Protein AF-A0AA51DHC3-F1 (afdb_monomer_lite)

pLDDT: mean 78.09, std 12.0, range [36.44, 95.0]

Radius of gyration: 26.12 Å; chains: 1; bounding box: 50×45×82 Å

Structure (mmCIF, N/CA/C/O backbone):
data_AF-A0AA51DHC3-F1
#
_entry.id   AF-A0AA51DHC3-F1
#
loop_
_atom_site.group_PDB
_atom_site.id
_atom_site.type_symbol
_atom_site.label_atom_id
_atom_site.label_alt_id
_atom_site.label_comp_id
_atom_site.label_asym_id
_atom_site.label_entity_id
_atom_site.label_seq_id
_atom_site.pdbx_PDB_ins_code
_atom_site.Cartn_x
_atom_site.Cartn_y
_atom_site.Cartn_z
_atom_site.occupancy
_atom_site.B_iso_or_equiv
_atom_site.auth_seq_id
_atom_site.auth_comp_id
_atom_site.auth_asym_id
_atom_site.auth_atom_id
_atom_site.pdbx_PDB_model_num
ATOM 1 N N . MET A 1 1 ? -12.555 -14.182 -13.741 1.00 44.06 1 MET A N 1
ATOM 2 C CA . MET A 1 1 ? -11.923 -13.012 -14.378 1.00 44.06 1 MET A CA 1
ATOM 3 C C . MET A 1 1 ? -10.493 -13.415 -14.658 1.00 44.06 1 MET A C 1
ATOM 5 O O . MET A 1 1 ? -9.812 -13.817 -13.722 1.00 44.06 1 MET A O 1
ATOM 9 N N . GLU A 1 2 ? -10.103 -13.484 -15.930 1.00 44.25 2 GLU A N 1
ATOM 10 C CA . GLU A 1 2 ? -8.724 -13.808 -16.309 1.00 44.25 2 GLU A CA 1
ATOM 11 C C . GLU A 1 2 ? -7.763 -12.795 -15.680 1.00 44.25 2 GLU A C 1
ATOM 13 O O . GLU A 1 2 ? -8.097 -11.626 -15.505 1.00 44.25 2 GLU A O 1
ATOM 18 N N . ASN A 1 3 ? -6.600 -13.288 -15.263 1.00 53.84 3 ASN A N 1
ATOM 19 C CA . ASN A 1 3 ? -5.595 -12.579 -14.480 1.00 53.84 3 ASN A CA 1
ATOM 20 C C . ASN A 1 3 ? -5.008 -11.408 -15.298 1.00 53.84 3 ASN A C 1
ATOM 22 O O . ASN A 1 3 ? -3.952 -11.541 -15.911 1.00 53.84 3 ASN A O 1
ATOM 26 N N . ASN A 1 4 ? -5.678 -10.253 -15.305 1.00 72.88 4 ASN A N 1
ATOM 27 C CA . ASN A 1 4 ? -5.240 -9.036 -15.999 1.00 72.88 4 ASN A CA 1
ATOM 28 C C . ASN A 1 4 ? -4.148 -8.284 -15.207 1.00 72.88 4 ASN A C 1
ATOM 30 O O . ASN A 1 4 ? -4.109 -7.057 -15.174 1.00 72.88 4 ASN A O 1
ATOM 34 N N . LYS A 1 5 ? -3.291 -9.028 -14.494 1.00 82.50 5 LYS A N 1
ATOM 35 C CA . LYS A 1 5 ? -2.268 -8.460 -13.615 1.00 82.50 5 LYS A CA 1
ATOM 36 C C . LYS A 1 5 ? -1.116 -7.894 -14.435 1.00 82.50 5 LYS A C 1
ATOM 38 O O . LYS A 1 5 ? -0.549 -8.574 -15.297 1.00 82.50 5 LYS A O 1
ATOM 43 N N . ILE A 1 6 ? -0.750 -6.650 -14.146 1.00 88.06 6 ILE A N 1
ATOM 44 C CA . ILE A 1 6 ? 0.394 -5.981 -14.767 1.00 88.06 6 ILE A CA 1
ATOM 45 C C . ILE A 1 6 ? 1.608 -6.175 -13.869 1.00 88.06 6 ILE A C 1
ATOM 47 O O . ILE A 1 6 ? 1.590 -5.809 -12.701 1.00 88.06 6 ILE A O 1
ATOM 51 N N . LYS A 1 7 ? 2.686 -6.732 -14.414 1.00 90.50 7 LYS A N 1
ATOM 52 C CA . LYS A 1 7 ? 3.941 -6.891 -13.678 1.00 90.50 7 LYS A CA 1
ATOM 53 C C . LYS A 1 7 ? 4.658 -5.555 -13.556 1.00 90.50 7 LYS A C 1
ATOM 55 O O . LYS A 1 7 ? 4.868 -4.883 -14.568 1.00 90.50 7 LYS A O 1
ATOM 60 N N . ILE A 1 8 ? 5.084 -5.188 -12.351 1.00 91.06 8 ILE A N 1
ATOM 61 C CA . ILE A 1 8 ? 5.817 -3.938 -12.120 1.00 91.06 8 ILE A CA 1
ATOM 62 C C . ILE A 1 8 ? 7.138 -3.898 -12.906 1.00 91.06 8 ILE A C 1
ATOM 64 O O . ILE A 1 8 ? 7.558 -2.837 -13.366 1.00 91.06 8 ILE A O 1
ATOM 68 N N . SER A 1 9 ? 7.750 -5.056 -13.182 1.00 88.81 9 SER A N 1
ATOM 69 C CA . SER A 1 9 ? 8.931 -5.166 -14.045 1.00 88.81 9 SER A CA 1
ATOM 70 C C . SER A 1 9 ? 8.718 -4.658 -15.479 1.00 88.81 9 SER A C 1
ATOM 72 O O . SER A 1 9 ? 9.695 -4.299 -16.139 1.00 88.81 9 SER A O 1
ATOM 74 N N . MET A 1 10 ? 7.471 -4.561 -15.959 1.00 85.94 10 MET A N 1
ATOM 75 C CA . MET A 1 10 ? 7.153 -4.004 -17.282 1.00 85.94 10 MET A CA 1
ATOM 76 C C . MET A 1 10 ? 7.444 -2.503 -17.380 1.00 85.94 10 MET A C 1
ATOM 78 O O . MET A 1 10 ? 7.651 -1.993 -18.474 1.00 85.94 10 MET A O 1
ATOM 82 N N . PHE A 1 11 ? 7.515 -1.806 -16.245 1.00 85.06 11 PHE A N 1
ATOM 83 C CA . PHE A 1 11 ? 7.844 -0.382 -16.185 1.00 85.06 11 PHE A CA 1
ATOM 84 C C . PHE A 1 11 ? 9.357 -0.117 -16.151 1.00 85.06 11 PHE A C 1
ATOM 86 O O . PHE A 1 11 ? 9.785 1.041 -16.110 1.00 85.06 11 PHE A O 1
ATOM 93 N N . ARG A 1 12 ? 10.188 -1.171 -16.144 1.00 79.75 12 ARG A N 1
ATOM 94 C CA . ARG A 1 12 ? 11.647 -1.037 -16.091 1.00 79.75 12 ARG A CA 1
ATOM 95 C C . ARG A 1 12 ? 12.175 -0.282 -17.317 1.00 79.75 12 ARG A C 1
ATOM 97 O O . ARG A 1 12 ? 11.736 -0.541 -18.438 1.00 79.75 12 ARG A O 1
ATOM 104 N N . PRO A 1 13 ? 13.209 0.558 -17.146 1.00 63.09 13 PRO A N 1
ATOM 105 C CA . PRO A 1 13 ? 13.932 1.144 -18.265 1.00 63.09 13 PRO A CA 1
ATOM 106 C C . PRO A 1 13 ? 14.780 0.060 -18.947 1.00 63.09 13 PRO A C 1
ATOM 108 O O . PRO A 1 13 ? 15.962 -0.099 -18.651 1.00 63.09 13 PRO A O 1
ATOM 111 N N . VAL A 1 14 ? 14.189 -0.729 -19.847 1.00 63.03 14 VAL A N 1
ATOM 112 C CA . VAL A 1 14 ? 14.939 -1.701 -20.654 1.00 63.03 14 VAL A CA 1
ATOM 113 C C . VAL A 1 14 ? 15.104 -1.149 -22.063 1.00 63.03 14 VAL A C 1
ATOM 115 O O . VAL A 1 14 ? 14.142 -1.045 -22.822 1.00 63.03 14 VAL A O 1
ATOM 118 N N . LEU A 1 15 ? 16.341 -0.819 -22.443 1.00 58.22 15 LEU A N 1
ATOM 119 C CA . LEU A 1 15 ? 16.680 -0.591 -23.845 1.00 58.22 15 LEU A CA 1
ATOM 120 C C . LEU A 1 15 ? 16.687 -1.948 -24.558 1.00 58.22 15 LEU A C 1
ATOM 122 O O . LEU A 1 15 ? 17.693 -2.655 -24.567 1.00 58.22 15 LEU A O 1
ATOM 126 N N . LYS A 1 16 ? 15.550 -2.338 -25.133 1.00 60.56 16 LYS A N 1
ATOM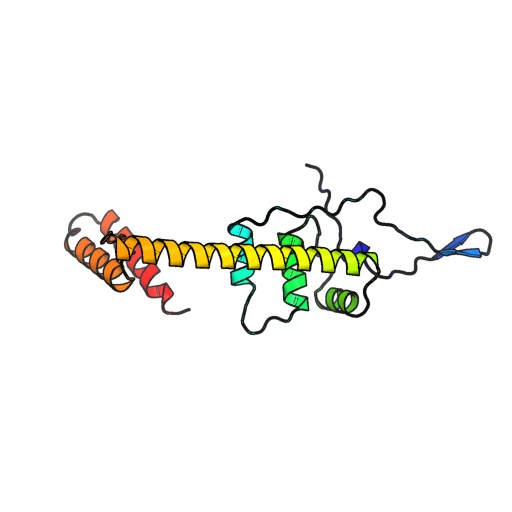 127 C CA . LYS A 1 16 ? 15.463 -3.534 -25.971 1.00 60.56 16 LYS A CA 1
ATOM 128 C C . LYS A 1 16 ? 15.877 -3.156 -27.393 1.00 60.56 16 LYS A C 1
ATOM 130 O O . LYS A 1 16 ? 15.301 -2.250 -27.987 1.00 60.56 16 LYS A O 1
ATOM 135 N N . LEU A 1 17 ? 16.897 -3.819 -27.930 1.00 69.94 17 LEU A N 1
ATOM 136 C CA . LEU A 1 17 ? 17.364 -3.635 -29.306 1.00 69.94 17 LEU A CA 1
ATOM 137 C C . LEU A 1 17 ? 17.099 -4.918 -30.099 1.00 69.94 17 LEU A C 1
ATOM 139 O O . LEU A 1 17 ? 17.402 -6.010 -29.624 1.00 69.94 17 LEU A O 1
ATOM 143 N N . ARG A 1 18 ? 16.552 -4.794 -31.309 1.00 72.62 18 ARG A N 1
ATOM 144 C CA . ARG A 1 18 ? 16.415 -5.889 -32.276 1.00 72.62 18 ARG A CA 1
ATOM 145 C C . ARG A 1 18 ? 17.377 -5.662 -33.430 1.00 72.62 18 ARG A C 1
ATOM 147 O O . ARG A 1 18 ? 17.344 -4.597 -34.035 1.00 72.62 18 ARG A O 1
ATOM 154 N N . PHE A 1 19 ? 18.188 -6.654 -33.767 1.00 71.38 19 PHE A N 1
ATOM 155 C CA . PHE A 1 19 ? 19.036 -6.595 -34.953 1.00 71.38 19 PHE A CA 1
ATOM 156 C C . PHE A 1 19 ? 18.291 -7.199 -36.150 1.00 71.38 19 PHE A C 1
ATOM 158 O O . PHE A 1 19 ? 17.963 -8.384 -36.125 1.00 71.38 19 PHE A O 1
ATOM 165 N N . ILE A 1 20 ? 17.977 -6.379 -37.156 1.00 73.88 20 ILE A N 1
ATOM 166 C CA . ILE A 1 20 ? 17.340 -6.795 -38.418 1.00 73.88 20 ILE A CA 1
ATOM 167 C C . ILE A 1 20 ? 18.123 -6.145 -39.559 1.00 73.88 20 ILE A C 1
ATOM 169 O O . ILE A 1 20 ? 18.370 -4.942 -39.511 1.00 73.88 20 ILE A O 1
ATOM 173 N N . ASP A 1 21 ? 18.530 -6.935 -40.554 1.00 78.44 21 ASP A N 1
ATOM 174 C CA . ASP A 1 21 ? 19.203 -6.472 -41.780 1.00 78.44 21 ASP A CA 1
ATOM 175 C C . ASP A 1 21 ? 20.406 -5.540 -41.548 1.00 78.44 21 ASP A C 1
ATOM 177 O O . ASP A 1 21 ? 20.607 -4.554 -42.252 1.00 78.44 21 ASP A O 1
ATOM 181 N N . GLY A 1 22 ? 21.229 -5.832 -40.537 1.00 80.56 22 GLY A N 1
ATOM 182 C CA . GLY A 1 22 ?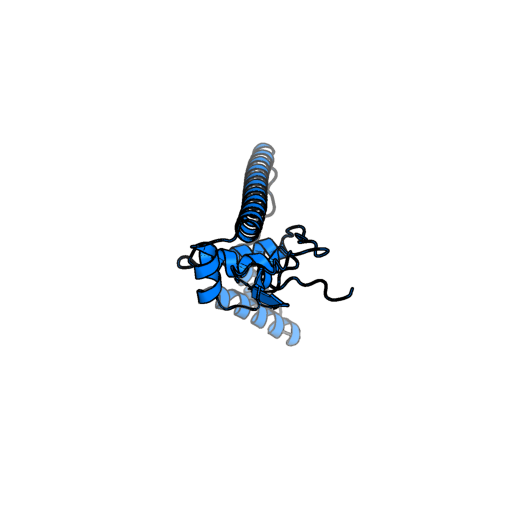 22.414 -5.020 -40.241 1.00 80.56 22 GLY A CA 1
ATOM 183 C C . GLY A 1 22 ? 22.153 -3.793 -39.362 1.00 80.56 22 GLY A C 1
ATOM 184 O O . GLY A 1 22 ? 23.100 -3.079 -39.033 1.00 80.56 22 GLY A O 1
ATOM 185 N N . ILE A 1 23 ? 20.904 -3.543 -38.958 1.00 75.69 23 ILE A N 1
ATOM 186 C CA . ILE A 1 23 ? 20.495 -2.342 -38.223 1.00 75.69 23 ILE A CA 1
ATOM 187 C C . ILE A 1 23 ? 19.931 -2.727 -36.851 1.00 75.69 23 ILE A C 1
ATOM 189 O O . ILE A 1 23 ? 19.083 -3.615 -36.719 1.00 75.69 23 ILE A O 1
ATOM 193 N N . PHE A 1 24 ? 20.384 -2.027 -35.808 1.00 73.44 24 PHE A N 1
ATOM 194 C CA . PHE A 1 24 ? 19.771 -2.096 -34.484 1.00 73.44 24 PHE A CA 1
ATOM 195 C C . PHE A 1 24 ? 18.524 -1.211 -34.439 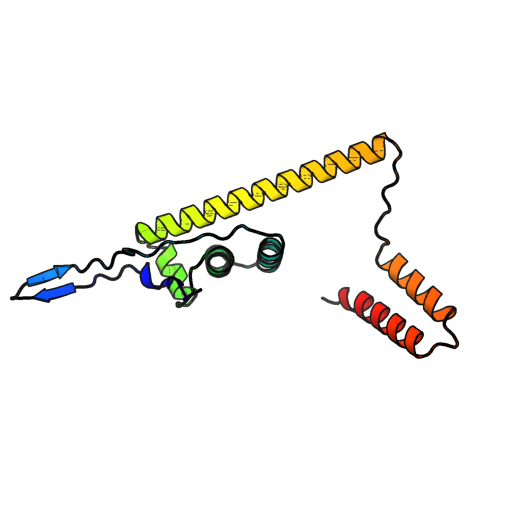1.00 73.44 24 PHE A C 1
ATOM 197 O O . PHE A 1 24 ? 18.610 0.012 -34.503 1.00 73.44 24 PHE A O 1
ATOM 204 N N . ASN A 1 25 ? 17.364 -1.836 -34.280 1.00 65.94 25 ASN A N 1
ATOM 205 C CA . ASN A 1 25 ? 16.084 -1.173 -34.080 1.00 65.94 25 ASN A CA 1
ATOM 206 C C . ASN A 1 25 ? 15.750 -1.142 -32.588 1.00 65.94 25 ASN A C 1
ATOM 208 O O . ASN A 1 25 ? 15.813 -2.172 -31.913 1.00 65.94 25 ASN A O 1
ATOM 212 N N . ARG A 1 26 ? 15.363 0.021 -32.061 1.00 62.12 26 ARG A N 1
ATOM 213 C CA . ARG A 1 26 ? 14.849 0.127 -30.691 1.00 62.12 26 ARG A CA 1
ATOM 214 C C . ARG A 1 26 ? 13.465 -0.518 -30.624 1.00 62.12 26 ARG A C 1
ATOM 216 O O . ARG A 1 26 ? 12.574 -0.141 -31.373 1.00 62.12 26 ARG A O 1
ATOM 223 N N . ILE A 1 27 ? 13.290 -1.470 -29.716 1.00 56.09 27 ILE A N 1
ATOM 224 C CA . ILE A 1 27 ? 11.990 -2.029 -29.355 1.00 56.09 27 ILE A CA 1
ATOM 225 C C . ILE A 1 27 ? 11.467 -1.206 -28.175 1.00 56.09 27 ILE A C 1
ATOM 227 O O . ILE A 1 27 ? 12.050 -1.234 -27.090 1.00 56.09 27 ILE A O 1
ATOM 231 N N . SER A 1 28 ? 10.381 -0.468 -28.379 1.00 53.19 28 SER A N 1
ATOM 232 C CA . SER A 1 28 ? 9.529 -0.009 -27.284 1.00 53.19 28 SER A CA 1
ATOM 233 C C . SER A 1 28 ? 8.507 -1.108 -27.014 1.00 53.19 28 SER A C 1
ATOM 235 O O . SER A 1 28 ? 7.598 -1.309 -27.812 1.00 53.19 28 SER A O 1
ATOM 237 N N . GLU A 1 29 ? 8.662 -1.857 -25.925 1.00 52.62 29 GLU A N 1
ATOM 238 C CA . GLU A 1 29 ? 7.503 -2.549 -25.362 1.00 52.62 29 GLU A CA 1
ATOM 239 C C . GLU A 1 29 ? 6.694 -1.493 -24.621 1.00 52.62 29 GLU A C 1
ATOM 241 O O . GLU A 1 29 ? 7.010 -1.112 -23.498 1.00 52.62 29 GLU A O 1
ATOM 246 N N . THR A 1 30 ? 5.706 -0.944 -25.306 1.00 54.75 30 THR A N 1
ATOM 247 C CA . THR A 1 30 ? 4.653 -0.146 -24.696 1.00 54.75 30 THR A CA 1
ATOM 248 C C . THR A 1 30 ? 3.741 -1.080 -23.897 1.00 54.75 30 THR A C 1
ATOM 250 O O . THR A 1 30 ? 3.562 -2.251 -24.239 1.00 54.75 30 THR A O 1
ATOM 253 N N . LEU A 1 31 ? 3.123 -0.568 -22.830 1.00 61.84 31 LEU A N 1
ATOM 254 C CA . LEU A 1 31 ? 1.996 -1.209 -22.131 1.00 61.84 31 LEU A CA 1
ATOM 255 C C . LEU A 1 31 ? 0.729 -1.231 -23.022 1.00 61.84 31 LEU A C 1
ATOM 257 O O . LEU A 1 31 ? -0.384 -1.025 -22.551 1.00 61.84 31 LEU A O 1
ATOM 261 N N . GLU A 1 32 ? 0.891 -1.421 -24.331 1.00 61.19 32 GLU A N 1
ATOM 262 C CA . GLU A 1 32 ? -0.175 -1.354 -25.323 1.00 61.19 32 GLU A CA 1
ATOM 263 C C . GLU A 1 32 ? -1.241 -2.412 -25.031 1.00 61.19 32 GLU A C 1
ATOM 265 O O . GLU A 1 32 ? -0.955 -3.606 -24.928 1.00 61.19 32 GLU A O 1
ATOM 270 N N . GLY A 1 33 ? -2.481 -1.950 -24.861 1.00 61.09 33 GLY A N 1
ATOM 271 C CA . GLY A 1 33 ? -3.630 -2.798 -24.550 1.00 61.09 33 GLY A CA 1
ATOM 272 C C . GLY A 1 33 ? -3.701 -3.299 -23.103 1.00 61.09 33 GLY A C 1
ATOM 273 O O . GLY A 1 33 ? -4.556 -4.133 -22.818 1.00 61.09 33 GLY A O 1
ATOM 274 N N . LYS A 1 34 ? -2.839 -2.820 -22.191 1.00 71.88 34 LYS A N 1
ATOM 275 C CA . LYS A 1 34 ? -2.936 -3.109 -20.753 1.00 71.88 34 LYS A CA 1
ATOM 276 C C . LYS A 1 34 ? -3.413 -1.879 -19.990 1.00 71.88 34 LYS A C 1
ATOM 278 O O . LYS A 1 34 ? -2.766 -0.837 -20.025 1.00 71.88 34 LYS A O 1
ATOM 283 N N . GLU A 1 35 ? -4.517 -2.022 -19.268 1.00 79.25 35 GLU A N 1
ATOM 284 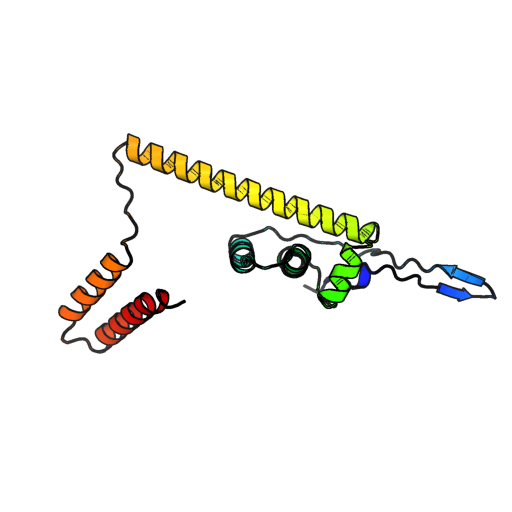C CA . GLU A 1 35 ? -5.073 -0.955 -18.439 1.00 79.25 35 GLU A CA 1
ATOM 285 C C . GLU A 1 35 ? -4.608 -1.110 -16.990 1.00 79.25 35 GLU A C 1
ATOM 287 O O . GLU A 1 35 ? -4.757 -2.169 -16.375 1.00 79.25 35 GLU A O 1
ATOM 292 N N . VAL A 1 36 ? -4.014 -0.045 -16.449 1.00 82.19 36 VAL A N 1
ATOM 293 C CA . VAL A 1 36 ? -3.757 0.053 -15.011 1.00 82.19 36 VAL A CA 1
ATOM 294 C C . VAL A 1 36 ? -5.080 0.392 -14.341 1.00 82.19 36 VAL A C 1
ATOM 296 O O . VAL A 1 36 ? -5.637 1.467 -14.559 1.00 82.19 36 VAL A O 1
ATOM 299 N N . GLU A 1 37 ? -5.568 -0.527 -13.522 1.00 84.69 37 GLU A N 1
ATOM 300 C CA . GLU A 1 37 ? -6.807 -0.366 -12.773 1.00 84.69 37 GLU A CA 1
ATOM 301 C C . GLU A 1 37 ? -6.474 -0.072 -11.315 1.00 84.69 37 GLU A C 1
ATOM 303 O O . GLU A 1 37 ? -5.684 -0.790 -10.697 1.00 84.69 37 GLU A O 1
ATOM 308 N N . PHE A 1 38 ? -7.104 0.962 -10.761 1.00 82.88 38 PHE A N 1
ATOM 309 C CA . PHE A 1 38 ? -7.042 1.268 -9.338 1.00 82.88 38 PHE A CA 1
ATOM 310 C C . PHE A 1 38 ? -8.338 0.846 -8.654 1.00 82.88 38 PHE A C 1
ATOM 312 O O . PHE A 1 38 ? -9.438 1.150 -9.119 1.00 82.88 38 PHE A O 1
ATOM 319 N N . TYR A 1 39 ? -8.210 0.145 -7.534 1.00 80.88 39 TYR A N 1
ATOM 320 C CA . TYR A 1 39 ? -9.349 -0.309 -6.756 1.00 80.88 39 TYR A CA 1
ATOM 321 C C . TYR A 1 39 ? -9.865 0.803 -5.850 1.00 80.88 39 TYR A C 1
ATOM 323 O O . TYR A 1 39 ? -9.111 1.637 -5.345 1.00 80.88 39 TYR A O 1
ATOM 331 N N . ARG A 1 40 ? -11.174 0.783 -5.588 1.00 68.38 40 ARG A N 1
ATOM 332 C CA . ARG A 1 40 ? -11.764 1.640 -4.563 1.00 68.38 40 ARG A CA 1
ATOM 333 C C . ARG A 1 40 ? -11.174 1.262 -3.205 1.00 68.38 40 ARG A C 1
ATOM 335 O O . ARG A 1 40 ? -11.235 0.103 -2.806 1.00 68.38 40 ARG A O 1
ATOM 342 N N . ILE A 1 41 ? -10.652 2.250 -2.489 1.00 70.25 41 ILE A N 1
ATOM 343 C CA . ILE A 1 41 ? -10.040 2.036 -1.178 1.00 70.25 41 ILE A CA 1
ATOM 344 C C . ILE A 1 41 ? -11.150 1.914 -0.132 1.00 70.25 41 ILE A C 1
ATOM 346 O O . ILE A 1 41 ? -11.828 2.889 0.197 1.00 70.25 41 ILE A O 1
ATOM 350 N N . GLY A 1 42 ? -11.380 0.680 0.318 1.00 66.62 42 GLY A N 1
ATOM 351 C CA . GLY A 1 42 ? -12.281 0.342 1.416 1.00 66.62 42 GLY A CA 1
ATOM 352 C C . GLY A 1 42 ? -11.588 0.392 2.778 1.00 66.62 42 GLY A C 1
ATOM 353 O O . GLY A 1 42 ? -10.380 0.618 2.877 1.00 66.62 42 GLY A O 1
ATOM 354 N N . GLN A 1 43 ? -12.366 0.162 3.839 1.00 64.69 43 GLN A N 1
ATOM 355 C CA . GLN A 1 43 ? -11.856 0.118 5.213 1.00 64.69 43 GLN A CA 1
ATOM 356 C C . GLN A 1 43 ? -10.767 -0.955 5.385 1.00 64.69 43 GLN A C 1
ATOM 358 O O . GLN A 1 43 ? -9.779 -0.722 6.065 1.00 64.69 43 GLN A O 1
ATOM 363 N N . ASP A 1 44 ? -10.889 -2.082 4.685 1.00 68.38 44 ASP A N 1
ATOM 364 C CA . ASP A 1 44 ? -9.926 -3.184 4.678 1.00 68.38 44 ASP A CA 1
ATOM 365 C C . ASP A 1 44 ? -8.544 -2.776 4.144 1.00 68.38 44 ASP A C 1
ATOM 367 O O . ASP A 1 44 ? -7.511 -3.186 4.674 1.00 68.38 44 ASP A O 1
ATOM 371 N N . VAL A 1 45 ? -8.514 -1.942 3.104 1.00 65.50 45 VAL A N 1
ATOM 372 C CA . VAL A 1 45 ? -7.273 -1.385 2.564 1.00 65.50 45 VAL A CA 1
ATOM 373 C C . VAL A 1 45 ? -6.717 -0.337 3.524 1.00 65.50 45 VAL A C 1
ATOM 375 O O . VAL A 1 45 ? -5.519 -0.352 3.782 1.00 65.50 45 VAL A O 1
ATOM 378 N N . ILE A 1 46 ? -7.565 0.520 4.107 1.00 68.00 46 ILE A N 1
ATOM 379 C CA . ILE A 1 46 ? -7.162 1.518 5.115 1.00 68.00 46 ILE A CA 1
ATOM 380 C C . ILE A 1 46 ? -6.517 0.848 6.331 1.00 68.00 46 ILE A C 1
ATOM 382 O O . ILE A 1 46 ? -5.471 1.303 6.789 1.00 68.00 46 ILE A O 1
ATOM 386 N N . ASP A 1 47 ? -7.104 -0.233 6.837 1.00 67.44 47 ASP A N 1
ATOM 387 C CA . ASP A 1 47 ? -6.585 -0.958 7.995 1.00 67.44 47 ASP A CA 1
ATOM 388 C C . ASP A 1 47 ? -5.240 -1.619 7.663 1.00 67.44 47 ASP A C 1
ATOM 390 O O . ASP A 1 47 ? -4.293 -1.524 8.445 1.00 67.44 47 ASP A O 1
ATOM 394 N N . LYS A 1 48 ? -5.085 -2.167 6.449 1.00 65.06 48 LYS A N 1
ATOM 395 C CA . LYS A 1 48 ? -3.775 -2.619 5.949 1.00 65.06 48 LYS A CA 1
ATOM 396 C C . LYS A 1 48 ? -2.767 -1.470 5.871 1.00 65.06 48 LYS A C 1
ATOM 398 O O . LYS A 1 48 ? -1.644 -1.644 6.328 1.00 65.06 48 LYS A O 1
ATOM 403 N N . VAL A 1 49 ? -3.145 -0.296 5.356 1.00 62.72 49 VAL A N 1
ATOM 404 C CA . VAL A 1 49 ? -2.256 0.884 5.272 1.00 62.72 49 VAL A CA 1
ATOM 405 C C . VAL A 1 49 ? -1.812 1.346 6.659 1.00 62.72 49 VAL A C 1
ATOM 407 O O . VAL A 1 49 ? -0.636 1.649 6.857 1.00 62.72 49 VAL A O 1
ATOM 410 N N . LYS A 1 50 ? -2.737 1.402 7.626 1.00 63.62 50 LYS A N 1
ATOM 411 C CA . LYS A 1 50 ? -2.438 1.783 9.013 1.00 63.62 50 LYS A CA 1
ATOM 412 C C . LYS A 1 50 ? -1.437 0.820 9.645 1.00 63.62 50 LYS A C 1
ATOM 414 O O . LYS A 1 50 ? -0.470 1.280 10.239 1.00 63.62 50 LYS A O 1
ATOM 419 N N . ASN A 1 51 ? -1.620 -0.482 9.430 1.00 63.00 51 ASN A N 1
ATOM 420 C CA . ASN A 1 51 ? -0.731 -1.520 9.955 1.00 63.00 51 ASN A CA 1
ATOM 421 C C . ASN A 1 51 ? 0.626 -1.576 9.228 1.00 63.00 51 ASN A C 1
ATOM 423 O O . ASN A 1 51 ? 1.611 -2.026 9.803 1.00 63.00 51 ASN A O 1
ATOM 427 N N . ILE A 1 52 ? 0.702 -1.103 7.978 1.00 61.84 52 ILE A N 1
ATOM 428 C CA . ILE A 1 52 ? 1.959 -0.965 7.221 1.00 61.84 52 ILE A CA 1
ATOM 429 C C . ILE A 1 52 ? 2.795 0.214 7.744 1.00 61.84 52 ILE A C 1
ATOM 431 O O . ILE A 1 52 ? 4.019 0.206 7.619 1.00 61.84 52 ILE A O 1
ATOM 435 N N . LYS A 1 53 ? 2.169 1.227 8.355 1.00 57.69 53 LYS A N 1
ATOM 436 C CA . LYS A 1 53 ? 2.843 2.444 8.819 1.00 57.69 53 LYS A CA 1
ATOM 437 C C . LYS A 1 53 ? 3.566 2.223 10.158 1.00 57.69 53 LYS A C 1
ATOM 439 O O . LYS A 1 53 ? 3.252 2.856 11.158 1.00 57.69 53 LYS A O 1
ATOM 444 N N . ALA A 1 54 ? 4.553 1.331 10.167 1.00 57.06 54 ALA A N 1
ATOM 445 C CA . ALA A 1 54 ? 5.522 1.230 11.252 1.00 57.06 54 ALA A CA 1
ATOM 446 C C . ALA A 1 54 ? 6.427 2.477 11.253 1.00 57.06 54 ALA A C 1
ATOM 448 O O . ALA A 1 54 ? 6.825 2.950 10.186 1.00 57.06 54 ALA A O 1
ATOM 449 N N . GLU A 1 55 ? 6.793 2.987 12.433 1.00 57.69 55 GLU A N 1
ATOM 450 C CA . GLU A 1 55 ? 7.552 4.242 12.626 1.00 57.69 55 GLU A CA 1
ATOM 451 C C . GLU A 1 55 ? 8.923 4.303 11.913 1.00 57.69 55 GLU A C 1
ATOM 453 O O . GLU A 1 55 ? 9.537 5.364 11.863 1.00 57.69 55 GLU A O 1
ATOM 458 N N . ASN A 1 56 ? 9.387 3.205 11.304 1.00 64.00 56 ASN A N 1
ATOM 459 C CA . ASN A 1 56 ? 10.700 3.089 10.662 1.00 64.00 56 ASN A CA 1
ATOM 460 C C . ASN A 1 56 ? 10.663 2.676 9.175 1.00 64.00 56 ASN A C 1
ATOM 462 O O . ASN A 1 56 ? 11.707 2.342 8.616 1.00 64.00 56 ASN A O 1
ATOM 466 N N . MET A 1 57 ? 9.496 2.671 8.519 1.00 80.69 57 MET A N 1
ATOM 467 C CA . MET A 1 57 ? 9.389 2.286 7.103 1.00 80.69 57 MET A CA 1
ATOM 468 C C . MET A 1 57 ? 9.819 3.424 6.161 1.00 80.69 57 MET A C 1
ATOM 470 O O . MET A 1 57 ? 9.389 4.567 6.317 1.00 80.69 57 MET A O 1
ATOM 474 N N . SER A 1 58 ? 10.642 3.117 5.150 1.00 85.12 58 SER A N 1
ATOM 475 C CA . SER A 1 58 ? 11.017 4.097 4.113 1.00 85.12 58 SER A CA 1
ATOM 476 C C . SER A 1 58 ? 9.848 4.427 3.173 1.00 85.12 58 SER A C 1
ATOM 478 O O . SER A 1 58 ? 8.946 3.612 2.980 1.00 85.12 58 SER A O 1
ATOM 480 N N . ASN A 1 59 ? 9.867 5.601 2.531 1.00 84.38 59 ASN A N 1
ATOM 481 C CA . ASN A 1 59 ? 8.819 5.991 1.575 1.00 84.38 59 ASN A CA 1
ATOM 482 C C . ASN A 1 59 ? 8.726 5.011 0.394 1.00 84.38 59 ASN A C 1
ATOM 484 O O . ASN A 1 59 ? 7.635 4.703 -0.083 1.00 84.38 59 ASN A O 1
ATOM 488 N N . GLU A 1 60 ? 9.865 4.502 -0.077 1.00 88.81 60 GLU A N 1
ATOM 489 C CA . GLU A 1 60 ? 9.923 3.515 -1.152 1.00 88.81 60 GLU A CA 1
ATOM 490 C C . GLU A 1 60 ? 9.311 2.179 -0.734 1.00 88.81 60 GLU A C 1
ATOM 492 O O . GLU A 1 60 ? 8.583 1.569 -1.512 1.00 88.81 60 GLU A O 1
ATOM 497 N N . GLU A 1 61 ? 9.580 1.737 0.491 1.00 88.75 61 GLU A N 1
ATOM 498 C CA . GLU A 1 61 ? 9.011 0.512 1.052 1.00 88.75 61 GLU A CA 1
ATOM 499 C C . GLU A 1 61 ? 7.505 0.638 1.281 1.00 88.75 61 GLU A C 1
ATOM 501 O O . GLU A 1 61 ? 6.748 -0.279 0.958 1.00 88.75 61 GLU A O 1
ATOM 506 N N . PHE A 1 62 ? 7.052 1.809 1.727 1.00 86.69 62 PHE A N 1
ATOM 507 C CA . PHE A 1 62 ? 5.632 2.119 1.818 1.00 86.69 62 PHE A CA 1
ATOM 508 C C . PHE A 1 62 ? 4.949 1.998 0.448 1.00 86.69 62 PHE A C 1
ATOM 510 O O . PHE A 1 62 ? 3.971 1.266 0.312 1.00 86.69 62 PHE A O 1
ATOM 517 N N . LEU A 1 63 ? 5.491 2.641 -0.594 1.00 89.00 63 LEU A N 1
ATOM 518 C CA . LEU A 1 63 ? 4.943 2.555 -1.954 1.00 89.00 63 LEU A CA 1
ATOM 519 C C . LEU A 1 63 ? 4.958 1.123 -2.501 1.00 89.00 63 LEU A C 1
ATOM 521 O O . LEU A 1 63 ? 3.961 0.676 -3.067 1.00 89.00 63 LEU A O 1
ATOM 525 N N . TYR A 1 64 ? 6.059 0.400 -2.298 1.00 91.00 64 TYR A N 1
ATOM 526 C CA . TYR A 1 64 ? 6.220 -0.990 -2.721 1.00 91.00 64 TYR A CA 1
ATOM 527 C C . TYR A 1 64 ? 5.122 -1.896 -2.144 1.00 91.00 64 TYR A C 1
ATOM 529 O O . TYR A 1 64 ? 4.545 -2.712 -2.863 1.00 91.00 64 TYR A O 1
ATOM 537 N N . ASN A 1 65 ? 4.789 -1.711 -0.865 1.00 87.31 65 ASN A N 1
ATOM 538 C CA . ASN A 1 65 ? 3.731 -2.462 -0.194 1.00 87.31 65 ASN A CA 1
ATOM 539 C C . ASN A 1 65 ? 2.325 -1.970 -0.574 1.00 87.31 65 ASN A C 1
ATOM 541 O O . ASN A 1 65 ? 1.376 -2.753 -0.585 1.00 87.31 65 ASN A O 1
ATOM 545 N N . MET A 1 66 ? 2.169 -0.687 -0.905 1.00 85.06 66 MET A N 1
ATOM 546 C CA . MET A 1 66 ? 0.866 -0.087 -1.196 1.00 85.06 66 MET A CA 1
ATOM 547 C C . MET A 1 66 ? 0.336 -0.394 -2.593 1.00 85.06 66 MET A C 1
ATOM 549 O O . MET A 1 66 ? -0.839 -0.735 -2.726 1.00 85.06 66 MET A O 1
ATOM 553 N N . ILE A 1 67 ? 1.182 -0.309 -3.623 1.00 89.75 67 ILE A N 1
ATOM 554 C CA . ILE A 1 67 ? 0.800 -0.502 -5.032 1.00 89.75 67 ILE A CA 1
ATOM 555 C C . ILE A 1 67 ? -0.082 -1.748 -5.264 1.00 89.75 67 ILE A C 1
ATOM 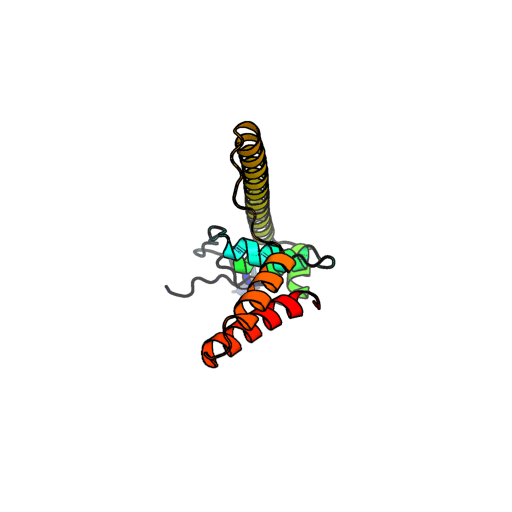557 O O . ILE A 1 67 ? -1.172 -1.584 -5.822 1.00 89.75 67 ILE A O 1
ATOM 561 N N . PRO A 1 68 ? 0.287 -2.967 -4.815 1.00 89.31 68 PRO A N 1
ATOM 562 C CA . PRO A 1 68 ? -0.519 -4.164 -5.074 1.00 89.31 68 PRO A CA 1
ATOM 563 C C . PRO A 1 68 ? -1.845 -4.207 -4.298 1.00 89.31 68 PRO A C 1
ATOM 565 O O . PRO A 1 68 ? -2.727 -4.992 -4.636 1.00 89.31 68 PRO A O 1
ATOM 568 N N . ASN A 1 69 ? -2.004 -3.388 -3.253 1.00 84.62 69 ASN A N 1
ATOM 569 C CA . ASN A 1 69 ? -3.241 -3.317 -2.470 1.00 84.62 69 ASN A CA 1
ATOM 570 C C . ASN A 1 69 ? -4.280 -2.373 -3.087 1.00 84.62 69 ASN A C 1
ATOM 572 O O . ASN A 1 69 ? -5.467 -2.499 -2.796 1.00 84.62 69 ASN A O 1
ATOM 576 N N . ILE A 1 70 ? -3.844 -1.435 -3.928 1.00 84.06 70 ILE A N 1
ATOM 577 C CA . ILE A 1 70 ? -4.707 -0.397 -4.506 1.00 84.06 70 ILE A CA 1
ATOM 578 C C . ILE A 1 70 ? -4.824 -0.499 -6.024 1.00 84.06 70 ILE A C 1
ATOM 580 O O . ILE A 1 70 ? -5.525 0.310 -6.622 1.00 84.06 70 ILE A O 1
ATOM 584 N N . SER A 1 71 ? -4.139 -1.452 -6.660 1.00 88.25 71 SER A N 1
ATOM 585 C CA . SER A 1 71 ? -4.135 -1.593 -8.116 1.00 88.25 71 SER A CA 1
ATOM 586 C C . SER A 1 71 ? -4.006 -3.040 -8.588 1.00 88.25 71 SER A C 1
ATOM 588 O O . SER A 1 71 ? -3.638 -3.935 -7.826 1.00 88.25 71 SER A O 1
ATOM 590 N N . ASN A 1 72 ? -4.256 -3.276 -9.876 1.00 89.69 72 ASN A N 1
ATOM 591 C CA . ASN A 1 72 ? -4.030 -4.563 -10.546 1.00 89.69 72 ASN A CA 1
ATOM 592 C C . ASN A 1 72 ? -2.548 -4.887 -10.825 1.00 89.69 72 ASN A C 1
ATOM 594 O O . ASN A 1 72 ? -2.241 -5.763 -11.641 1.00 89.69 72 ASN A O 1
ATOM 598 N N . ILE A 1 73 ? -1.623 -4.208 -10.147 1.00 90.56 73 ILE A N 1
ATOM 599 C CA . ILE A 1 73 ? -0.188 -4.374 -10.340 1.00 90.56 73 ILE A CA 1
ATOM 600 C C . ILE A 1 73 ? 0.363 -5.456 -9.415 1.00 90.56 73 ILE A C 1
ATOM 602 O O . ILE A 1 73 ? 0.148 -5.464 -8.205 1.00 90.56 73 ILE A O 1
ATOM 606 N N . GLU A 1 74 ? 1.124 -6.370 -10.003 1.00 92.00 74 GLU A N 1
ATOM 607 C CA . GLU A 1 74 ? 1.863 -7.411 -9.310 1.00 92.00 74 GLU A CA 1
ATOM 608 C C . GLU A 1 74 ? 3.310 -6.969 -9.075 1.00 92.00 74 GLU A C 1
ATOM 610 O O . GLU A 1 74 ? 4.034 -6.619 -10.013 1.00 92.00 74 GLU A O 1
ATOM 615 N N . MET A 1 75 ? 3.738 -7.034 -7.814 1.00 92.56 75 MET A N 1
ATOM 616 C CA . MET A 1 75 ? 5.119 -6.772 -7.416 1.00 92.56 75 MET A CA 1
ATOM 617 C C . MET A 1 75 ? 5.982 -8.013 -7.678 1.00 92.56 75 MET A C 1
ATOM 619 O O . MET A 1 75 ? 6.194 -8.834 -6.791 1.00 92.56 75 MET A O 1
ATOM 623 N N . ASP A 1 76 ? 6.451 -8.166 -8.919 1.00 94.06 76 ASP A N 1
ATOM 624 C CA . ASP A 1 76 ? 7.296 -9.282 -9.377 1.00 94.06 76 ASP A CA 1
ATOM 625 C C . ASP A 1 76 ? 8.810 -9.006 -9.280 1.00 94.06 76 ASP A C 1
ATOM 627 O O . ASP A 1 76 ? 9.626 -9.771 -9.798 1.00 94.06 76 ASP A O 1
ATOM 631 N N . ILE A 1 77 ? 9.183 -7.903 -8.635 1.00 92.12 77 ILE A N 1
ATOM 632 C CA . ILE A 1 77 ? 10.564 -7.460 -8.406 1.00 92.12 77 ILE A CA 1
ATOM 633 C C . ILE A 1 77 ? 10.771 -7.237 -6.915 1.00 92.12 77 ILE A C 1
ATOM 635 O O . ILE A 1 77 ? 9.798 -6.984 -6.217 1.00 92.12 77 ILE A O 1
ATOM 639 N N . ASP A 1 78 ? 12.013 -7.270 -6.434 1.00 95.00 78 ASP A N 1
ATOM 640 C CA . ASP A 1 78 ? 12.300 -6.971 -5.028 1.00 95.00 78 ASP A CA 1
ATOM 641 C C . ASP A 1 78 ? 12.298 -5.456 -4.722 1.00 95.00 78 ASP A C 1
ATOM 643 O O . ASP A 1 78 ? 12.339 -4.601 -5.616 1.00 95.00 78 ASP A O 1
ATOM 647 N N . LEU A 1 79 ? 12.283 -5.109 -3.429 1.00 92.69 79 LEU A N 1
ATOM 648 C CA . LEU A 1 79 ? 12.307 -3.717 -2.970 1.00 92.69 79 LEU A CA 1
ATOM 649 C C . LEU A 1 79 ? 13.533 -2.951 -3.493 1.00 92.69 79 LEU A C 1
ATOM 651 O O . LEU A 1 79 ? 13.432 -1.777 -3.839 1.00 92.69 79 LEU A O 1
ATOM 655 N N . LYS A 1 80 ? 14.696 -3.602 -3.594 1.00 93.38 80 LYS A N 1
ATOM 656 C CA . LYS A 1 80 ? 15.940 -2.962 -4.041 1.00 93.38 80 LYS A CA 1
ATOM 657 C C . LYS A 1 80 ? 15.856 -2.556 -5.510 1.00 93.38 80 LYS A C 1
ATOM 659 O O . LYS A 1 80 ? 16.356 -1.494 -5.888 1.00 93.38 80 LYS A O 1
ATOM 664 N N . GLU A 1 81 ? 15.265 -3.394 -6.350 1.00 91.69 81 GLU A N 1
ATOM 665 C CA . GLU A 1 81 ? 14.999 -3.105 -7.753 1.00 91.69 81 GLU A CA 1
ATOM 666 C C . GLU A 1 81 ? 13.932 -2.028 -7.909 1.00 91.69 81 GLU A C 1
ATOM 668 O O . GLU A 1 81 ? 14.131 -1.092 -8.686 1.00 91.69 81 GLU A O 1
ATOM 673 N N . PHE A 1 82 ? 12.864 -2.090 -7.117 1.00 93.75 82 PHE A N 1
ATOM 674 C CA . PHE A 1 82 ? 11.849 -1.044 -7.089 1.00 93.75 82 PHE A CA 1
ATOM 675 C C . PHE A 1 82 ? 12.441 0.320 -6.706 1.00 9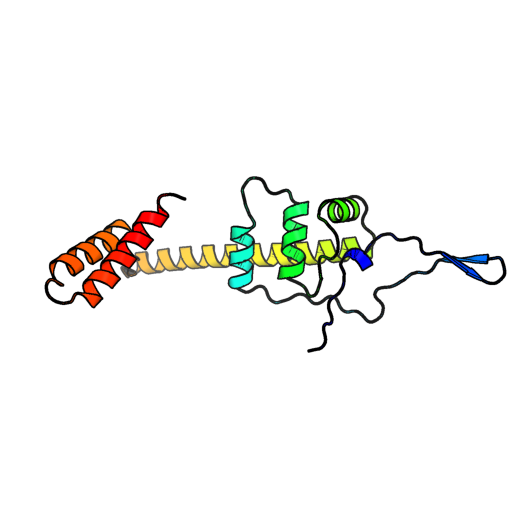3.75 82 PHE A C 1
ATOM 677 O O . PHE A 1 82 ? 12.235 1.302 -7.417 1.00 93.75 82 PHE A O 1
ATOM 684 N N . SER A 1 83 ? 13.280 0.395 -5.666 1.00 92.56 83 SER A N 1
ATOM 685 C CA . SER A 1 83 ? 13.954 1.642 -5.280 1.00 92.56 83 SER A CA 1
ATOM 686 C C . SER A 1 83 ? 14.832 2.214 -6.399 1.00 92.56 83 SER A C 1
ATOM 688 O O . SER A 1 83 ? 14.973 3.431 -6.510 1.00 92.56 83 SER A O 1
ATOM 690 N N . LYS A 1 84 ? 15.434 1.372 -7.253 1.00 90.50 84 LYS A N 1
ATOM 691 C CA . LYS A 1 84 ? 16.173 1.858 -8.434 1.00 90.50 84 LYS A CA 1
ATOM 692 C C . LYS A 1 84 ? 15.233 2.480 -9.463 1.00 90.50 84 LYS A C 1
ATOM 694 O O . LYS A 1 84 ? 15.577 3.517 -10.024 1.00 90.50 84 LYS A O 1
ATOM 699 N N . MET A 1 85 ? 14.068 1.871 -9.686 1.00 90.44 85 MET A N 1
ATOM 700 C CA . MET A 1 85 ? 13.044 2.409 -10.583 1.00 90.44 85 MET A CA 1
ATOM 701 C C . MET A 1 85 ? 12.494 3.744 -10.074 1.00 90.44 85 MET A C 1
ATOM 703 O O . MET A 1 85 ? 12.292 4.649 -10.870 1.00 90.44 85 MET A O 1
ATOM 707 N N . VAL A 1 86 ? 12.322 3.909 -8.759 1.00 90.19 86 VAL A N 1
ATOM 708 C CA . VAL A 1 86 ? 11.888 5.185 -8.158 1.00 90.19 86 VAL A CA 1
ATOM 709 C C . VAL A 1 86 ? 12.943 6.280 -8.332 1.00 90.19 86 VAL A C 1
ATOM 711 O O . VAL A 1 86 ? 12.605 7.418 -8.641 1.00 90.19 86 VAL A O 1
ATOM 714 N N . LYS A 1 87 ? 14.231 5.948 -8.179 1.00 89.56 87 LYS A N 1
ATOM 715 C CA . LYS A 1 87 ? 15.332 6.915 -8.334 1.00 89.56 87 LYS A CA 1
ATOM 716 C C . LYS A 1 87 ? 15.529 7.380 -9.774 1.00 89.56 87 LYS A C 1
ATOM 718 O O . LYS A 1 87 ? 15.940 8.516 -9.992 1.00 89.56 87 LYS A O 1
ATOM 723 N N . VAL A 1 88 ? 15.287 6.500 -10.743 1.00 85.94 88 VAL A N 1
ATOM 724 C CA . VAL A 1 88 ? 15.426 6.796 -12.175 1.00 85.94 88 VAL A CA 1
ATOM 725 C C . VAL A 1 88 ? 14.202 6.239 -12.909 1.00 85.94 88 VAL A C 1
ATOM 727 O O . VAL A 1 88 ? 14.278 5.160 -13.506 1.00 85.94 88 VAL A O 1
ATOM 730 N N . PRO A 1 89 ? 13.056 6.939 -12.830 1.00 86.62 89 PRO A N 1
ATOM 731 C CA . PRO A 1 89 ? 11.805 6.440 -13.373 1.00 86.62 89 PRO A CA 1
ATOM 732 C C . PRO A 1 89 ? 11.753 6.598 -14.895 1.00 86.62 89 PRO A C 1
ATOM 734 O O . PRO A 1 89 ? 12.258 7.567 -15.465 1.00 86.62 89 PRO A O 1
ATOM 737 N N . THR A 1 90 ? 11.092 5.652 -15.561 1.00 85.12 90 THR A N 1
ATOM 738 C CA . THR A 1 90 ? 10.557 5.876 -16.912 1.00 85.12 90 THR A CA 1
ATOM 739 C C . THR A 1 90 ? 9.381 6.855 -16.837 1.00 85.12 90 THR A C 1
ATOM 741 O O . THR A 1 90 ? 8.831 7.090 -15.759 1.00 85.12 90 THR A O 1
ATOM 744 N N . SER A 1 91 ? 8.976 7.437 -17.968 1.00 84.31 91 SER A N 1
ATOM 745 C CA . SER A 1 91 ? 7.833 8.362 -17.999 1.00 84.31 91 SER A CA 1
ATOM 746 C C . SER A 1 91 ? 6.556 7.672 -17.510 1.00 84.31 91 SER A C 1
ATOM 748 O O . SER A 1 91 ? 5.797 8.225 -16.719 1.00 84.31 91 SER A O 1
ATOM 750 N N . GLU A 1 92 ? 6.352 6.434 -17.943 1.00 83.69 92 GLU A N 1
ATOM 751 C CA . GLU A 1 92 ? 5.211 5.595 -17.600 1.00 83.69 92 GLU A CA 1
ATOM 752 C C . GLU A 1 92 ? 5.228 5.227 -16.112 1.00 83.69 92 GLU A C 1
ATOM 754 O O . GLU A 1 92 ? 4.201 5.298 -15.439 1.00 83.69 92 GLU A O 1
ATOM 759 N N . PHE A 1 93 ? 6.403 4.889 -15.568 1.00 88.25 93 PHE A N 1
ATOM 760 C CA . PHE A 1 93 ? 6.537 4.599 -14.143 1.00 88.25 93 PHE A CA 1
ATOM 761 C C . PHE A 1 93 ? 6.294 5.844 -13.284 1.00 88.25 93 PHE A C 1
ATOM 763 O O . PHE A 1 93 ? 5.614 5.764 -12.267 1.00 88.25 93 PHE A O 1
ATOM 770 N N . ALA A 1 94 ? 6.793 7.009 -13.703 1.00 87.62 94 ALA A N 1
ATOM 771 C CA . ALA A 1 94 ? 6.546 8.264 -12.998 1.00 87.62 94 ALA A CA 1
ATOM 772 C C . ALA A 1 94 ? 5.048 8.608 -12.957 1.00 87.62 94 ALA A C 1
ATOM 774 O O . ALA A 1 94 ? 4.539 9.005 -11.911 1.00 87.62 94 ALA A O 1
ATOM 775 N N . GLN A 1 95 ? 4.327 8.406 -14.066 1.00 86.94 95 GLN A N 1
ATOM 776 C CA . GLN A 1 95 ? 2.871 8.584 -14.113 1.00 86.94 95 GLN A CA 1
ATOM 777 C C . GLN A 1 95 ? 2.144 7.627 -13.167 1.00 86.94 95 GLN A C 1
ATOM 779 O O . GLN A 1 95 ? 1.260 8.060 -12.432 1.00 86.94 95 GLN A O 1
ATOM 784 N N . LEU A 1 96 ? 2.545 6.351 -13.135 1.00 89.25 96 LEU A N 1
ATOM 785 C CA . LEU A 1 96 ? 2.004 5.385 -12.180 1.00 89.25 96 LEU A CA 1
ATOM 786 C C . LEU A 1 96 ? 2.183 5.868 -10.734 1.00 89.25 96 LEU A C 1
ATOM 788 O O . LEU A 1 96 ? 1.220 5.875 -9.971 1.00 89.25 96 LEU A O 1
ATOM 792 N N . ILE A 1 97 ? 3.398 6.282 -10.363 1.00 91.06 97 ILE A N 1
ATOM 793 C CA . ILE A 1 97 ? 3.688 6.747 -9.002 1.00 91.06 97 ILE A CA 1
ATOM 794 C C . ILE A 1 97 ? 2.874 7.998 -8.656 1.00 91.06 97 ILE A C 1
ATOM 796 O O . ILE A 1 97 ? 2.328 8.066 -7.559 1.00 91.06 97 ILE A O 1
ATOM 800 N N . ASN A 1 98 ? 2.723 8.950 -9.578 1.00 89.56 98 ASN A N 1
ATOM 801 C CA . ASN A 1 98 ? 1.885 10.130 -9.348 1.00 89.56 98 ASN A CA 1
ATOM 802 C C . ASN A 1 98 ? 0.420 9.749 -9.096 1.00 89.56 98 ASN A C 1
ATOM 804 O O . ASN A 1 98 ? -0.154 10.193 -8.109 1.00 89.56 98 ASN A O 1
ATOM 808 N N . ASN A 1 99 ? -0.149 8.854 -9.909 1.00 88.19 99 ASN A N 1
ATOM 809 C CA . ASN A 1 99 ? -1.524 8.386 -9.716 1.00 88.19 99 ASN A CA 1
ATOM 810 C C . ASN A 1 99 ? -1.702 7.675 -8.364 1.00 88.19 99 ASN A C 1
ATOM 812 O O . ASN A 1 99 ? -2.689 7.895 -7.667 1.00 88.19 99 ASN A O 1
ATOM 816 N N . VAL A 1 100 ? -0.730 6.845 -7.966 1.00 88.31 100 VAL A N 1
ATOM 817 C CA . VAL A 1 100 ? -0.708 6.209 -6.638 1.00 88.31 100 VAL A CA 1
ATOM 818 C C . VAL A 1 100 ? -0.711 7.268 -5.534 1.00 88.31 100 VAL A C 1
ATOM 820 O O . VAL A 1 100 ? -1.478 7.156 -4.580 1.00 88.31 100 VAL A O 1
ATOM 823 N N . MET A 1 101 ? 0.117 8.305 -5.659 1.00 86.25 101 MET A N 1
ATOM 824 C CA . MET A 1 101 ? 0.194 9.387 -4.677 1.00 86.25 101 MET A CA 1
ATOM 825 C C . MET A 1 101 ? -1.102 10.196 -4.593 1.00 86.25 101 MET A C 1
ATOM 827 O O . MET A 1 101 ? -1.553 10.473 -3.484 1.00 86.25 101 MET A O 1
ATOM 831 N N . ASP A 1 102 ? -1.725 10.524 -5.724 1.00 86.12 102 ASP A N 1
ATOM 832 C CA . ASP A 1 102 ? -2.998 11.253 -5.763 1.00 86.12 102 ASP A CA 1
ATOM 833 C C . ASP A 1 102 ? -4.101 10.472 -5.039 1.00 86.12 102 ASP A C 1
ATOM 835 O O . ASP A 1 102 ? -4.796 11.011 -4.175 1.00 86.12 102 ASP A O 1
ATOM 839 N N . ILE A 1 103 ? -4.182 9.165 -5.295 1.00 83.44 103 ILE A N 1
ATOM 840 C CA . ILE A 1 103 ? -5.120 8.269 -4.614 1.00 83.44 103 ILE A CA 1
ATOM 841 C C . ILE A 1 103 ? -4.874 8.260 -3.100 1.00 83.44 103 ILE A C 1
ATOM 843 O O . ILE A 1 103 ? -5.817 8.347 -2.313 1.00 83.44 103 ILE A O 1
ATOM 847 N N . LEU A 1 104 ? -3.614 8.176 -2.667 1.00 80.62 104 LEU A N 1
ATOM 848 C CA . LEU A 1 104 ? -3.270 8.198 -1.243 1.00 80.62 104 LEU A CA 1
ATOM 849 C C . LEU A 1 104 ? -3.638 9.533 -0.583 1.00 80.62 104 LEU A C 1
ATOM 851 O O . LEU A 1 104 ? -4.142 9.544 0.542 1.00 80.62 104 LEU A O 1
ATOM 855 N N . VAL A 1 105 ? -3.421 10.655 -1.271 1.00 82.38 105 VAL A N 1
ATOM 856 C CA . VAL A 1 105 ? -3.810 11.988 -0.789 1.00 82.38 105 VAL A CA 1
ATOM 857 C C . VAL A 1 105 ? -5.325 12.081 -0.620 1.00 82.38 105 VAL A C 1
ATOM 859 O O . VAL A 1 105 ? -5.791 12.583 0.406 1.00 82.38 105 VAL A O 1
ATOM 862 N N . ASP A 1 106 ? -6.096 11.564 -1.573 1.00 80.00 106 ASP A N 1
ATOM 863 C CA . ASP A 1 106 ? -7.557 11.573 -1.500 1.00 80.00 106 ASP A CA 1
ATOM 864 C C . ASP A 1 106 ? -8.089 10.697 -0.357 1.00 80.00 106 ASP A C 1
ATOM 866 O O . ASP A 1 106 ? -9.030 11.090 0.343 1.00 80.00 106 ASP A O 1
ATOM 870 N N . VAL A 1 107 ? -7.446 9.557 -0.084 1.00 76.50 107 VAL A N 1
ATOM 871 C CA . VAL A 1 107 ? -7.762 8.721 1.087 1.00 76.50 107 VAL A CA 1
ATOM 872 C C . VAL A 1 107 ? -7.484 9.459 2.387 1.00 76.50 107 VAL A C 1
ATOM 874 O O . VAL A 1 107 ? -8.334 9.472 3.279 1.00 76.50 107 VAL A O 1
ATOM 877 N N . LEU A 1 108 ? -6.318 10.095 2.509 1.00 76.19 108 LEU A N 1
ATOM 878 C CA . LEU A 1 108 ? -5.957 10.839 3.716 1.00 76.19 108 LEU A CA 1
ATOM 879 C C . LEU A 1 108 ? -6.904 12.021 3.949 1.00 76.19 108 LEU A C 1
ATOM 881 O O . LEU A 1 108 ? -7.332 12.250 5.082 1.00 76.19 108 LEU A O 1
ATOM 885 N N . ARG A 1 109 ? -7.284 12.736 2.883 1.00 77.94 109 ARG A N 1
ATOM 886 C CA . ARG A 1 109 ? -8.258 13.832 2.954 1.00 77.94 109 ARG A CA 1
ATOM 887 C C . ARG A 1 109 ? -9.622 13.329 3.423 1.00 77.94 109 ARG A C 1
ATOM 889 O O . ARG A 1 109 ? -10.177 13.888 4.366 1.00 77.94 109 ARG A O 1
ATOM 896 N N . SER A 1 110 ? -10.111 12.242 2.828 1.00 75.56 110 SER A N 1
ATOM 897 C CA . SER A 1 110 ? -11.379 11.613 3.218 1.00 75.56 110 SER A CA 1
ATOM 898 C C . SER A 1 110 ? -11.356 11.161 4.684 1.00 75.56 110 SER A C 1
ATOM 900 O O . SER A 1 110 ? -12.315 11.379 5.422 1.00 75.56 110 SER A O 1
ATOM 902 N N . GLY A 1 111 ? -10.235 10.599 5.146 1.00 72.25 111 GLY A N 1
ATOM 903 C CA . GLY A 1 111 ? -10.040 10.228 6.549 1.00 72.25 111 GLY A CA 1
ATOM 904 C C . GLY A 1 111 ? -10.114 11.425 7.503 1.00 72.25 111 GLY A C 1
ATOM 905 O O . GLY A 1 111 ? -10.780 11.353 8.535 1.00 72.25 111 GLY A O 1
ATOM 906 N N . GLN A 1 112 ? -9.495 12.553 7.144 1.00 73.56 112 GLN A N 1
ATOM 907 C CA . GLN A 1 112 ? -9.562 13.775 7.949 1.00 73.56 112 GLN A CA 1
ATOM 908 C C . GLN A 1 112 ? -10.982 14.355 8.006 1.00 73.56 112 GLN A C 1
ATOM 910 O O . GLN A 1 112 ? -11.411 14.843 9.054 1.00 73.56 112 GLN A O 1
ATOM 915 N N . GLU A 1 113 ? -11.732 14.297 6.905 1.00 75.31 113 GLU A N 1
ATOM 916 C CA . GLU A 1 113 ? -13.132 14.728 6.876 1.00 75.31 113 GLU A CA 1
ATOM 917 C C . GLU A 1 113 ? -14.013 13.885 7.803 1.00 75.31 113 GLU A C 1
ATOM 919 O O . GLU A 1 113 ? -14.840 14.449 8.521 1.00 75.31 113 GLU A O 1
ATOM 924 N N . ILE A 1 114 ? -13.788 12.567 7.861 1.00 76.56 114 ILE A N 1
ATOM 925 C CA . ILE A 1 114 ? -14.480 11.664 8.793 1.00 76.56 114 ILE A CA 1
ATOM 926 C C . ILE A 1 114 ? -14.178 12.045 10.247 1.00 76.56 114 ILE A C 1
ATOM 928 O O . ILE A 1 114 ? -15.112 12.197 11.033 1.00 76.56 114 ILE A O 1
ATOM 932 N N . ILE A 1 115 ? -12.908 12.280 10.599 1.00 75.38 115 ILE A N 1
ATOM 933 C CA . ILE A 1 115 ? -12.512 12.710 11.955 1.00 75.38 115 ILE A CA 1
ATOM 934 C C . ILE A 1 115 ? -13.196 14.032 12.325 1.00 75.38 115 ILE A C 1
ATOM 936 O O . ILE A 1 115 ? -13.744 14.188 13.417 1.00 75.38 115 ILE A O 1
ATOM 940 N N . ASN A 1 116 ? -13.219 14.990 11.397 1.00 78.50 116 ASN A N 1
ATOM 941 C CA . ASN A 1 116 ? -13.876 16.276 11.615 1.00 78.50 116 ASN A CA 1
ATOM 942 C C . ASN A 1 116 ? -15.396 16.113 11.802 1.00 78.50 116 ASN A C 1
ATOM 944 O O . ASN A 1 116 ? -16.007 16.829 12.599 1.00 78.50 116 ASN A O 1
ATOM 948 N N . LEU A 1 117 ? -16.022 15.191 11.063 1.00 80.38 117 LEU A N 1
ATOM 949 C CA . LEU A 1 117 ? -17.443 14.873 11.197 1.00 80.38 117 LEU A CA 1
ATOM 950 C C . LEU A 1 117 ? -17.739 14.220 12.554 1.00 80.38 117 LEU A C 1
ATOM 952 O O . LEU A 1 117 ? -18.708 14.596 13.210 1.00 80.38 117 LEU A O 1
ATOM 956 N N . GLU A 1 118 ? -16.886 13.299 13.000 1.00 80.81 118 GLU A N 1
ATOM 957 C CA . GLU A 1 118 ? -16.982 12.647 14.306 1.00 80.81 118 GLU A CA 1
ATOM 958 C C . GLU A 1 118 ? -16.917 13.674 15.444 1.00 80.81 118 GLU A C 1
ATOM 960 O O . GLU A 1 118 ? -17.778 13.683 16.324 1.00 80.81 118 GLU A O 1
ATOM 965 N N . GLN A 1 119 ? -15.956 14.600 15.393 1.00 81.56 119 GLN A N 1
ATOM 966 C CA . GLN A 1 119 ? -15.834 15.681 16.377 1.00 81.56 119 GLN A CA 1
ATOM 967 C C . GLN A 1 119 ? -17.076 16.580 16.401 1.00 81.56 119 GLN A C 1
ATOM 969 O O . GLN A 1 119 ? -17.576 16.926 17.474 1.00 81.56 119 GLN A O 1
ATOM 974 N N . LYS A 1 120 ? -17.622 16.926 15.226 1.00 86.38 120 LYS A N 1
ATOM 975 C CA . LYS A 1 120 ? -18.877 17.688 15.130 1.00 86.38 120 LYS A CA 1
ATOM 976 C C . LYS A 1 120 ? -20.051 16.919 15.729 1.00 86.38 120 LYS A C 1
ATOM 978 O O . LYS A 1 120 ? -20.857 17.517 16.437 1.00 86.38 120 LYS A O 1
ATOM 983 N N . MET A 1 121 ? -20.148 15.614 15.474 1.00 83.25 121 MET A N 1
ATOM 984 C CA . MET A 1 121 ? -21.195 14.776 16.056 1.00 83.25 121 MET A CA 1
ATOM 985 C C . MET A 1 121 ? -21.074 14.697 17.578 1.00 83.25 121 MET A C 1
ATOM 987 O O . MET A 1 121 ? -22.078 14.928 18.248 1.00 83.25 121 MET A O 1
ATOM 991 N N . LYS A 1 122 ? -19.866 14.492 18.124 1.00 82.50 122 LYS A N 1
ATOM 992 C CA . LYS A 1 122 ? -19.614 14.514 19.577 1.00 82.50 122 LYS A CA 1
ATOM 993 C C . LYS A 1 122 ? -20.068 15.831 20.212 1.00 82.50 122 LYS A C 1
ATOM 995 O O . LYS A 1 122 ? -20.857 15.816 21.156 1.00 82.50 122 LYS A O 1
ATOM 1000 N N . ALA A 1 123 ? -19.682 16.965 19.624 1.00 83.44 123 ALA A N 1
ATOM 1001 C CA . ALA A 1 123 ? -20.094 18.286 20.100 1.00 83.44 123 ALA A CA 1
ATOM 1002 C C . ALA A 1 123 ? -21.622 18.490 20.051 1.00 83.44 123 ALA A C 1
ATOM 1004 O O . ALA A 1 123 ? -22.203 19.107 20.946 1.00 83.44 123 ALA A O 1
ATOM 1005 N N . ILE A 1 124 ? -22.302 17.964 19.025 1.00 85.56 124 ILE A N 1
ATOM 1006 C CA . ILE A 1 124 ? -23.768 18.009 18.929 1.00 85.56 124 ILE A CA 1
ATOM 1007 C C . ILE A 1 124 ? -24.404 17.149 20.024 1.00 85.56 124 ILE A C 1
ATOM 1009 O O . ILE A 1 124 ? -25.334 17.618 20.681 1.00 85.56 124 ILE A O 1
ATOM 1013 N N . THR A 1 125 ? -23.922 15.926 20.241 1.00 82.75 125 THR A N 1
ATOM 1014 C CA . THR A 1 125 ? -24.469 15.029 21.268 1.00 82.75 125 THR A CA 1
ATOM 1015 C C . THR A 1 125 ? -24.279 15.586 22.676 1.00 82.75 125 THR A C 1
ATOM 1017 O O . THR A 1 125 ? -25.236 15.597 23.448 1.00 82.75 125 THR A O 1
ATOM 1020 N N . GLU A 1 126 ? -23.113 16.168 22.974 1.00 80.75 126 GLU A N 1
ATOM 1021 C CA . GLU A 1 126 ? -22.844 16.857 24.242 1.00 80.75 126 GLU A CA 1
ATOM 1022 C C . GLU A 1 126 ? -23.769 18.064 24.435 1.00 80.75 126 GLU A C 1
ATOM 1024 O O . GLU A 1 126 ? -24.407 18.202 25.479 1.00 80.75 126 GLU A O 1
ATOM 1029 N N . LYS A 1 127 ? -23.922 18.902 23.399 1.00 83.56 127 LYS A N 1
ATOM 1030 C CA . LYS A 1 127 ? -24.803 20.080 23.433 1.00 83.56 127 LYS A CA 1
ATOM 1031 C C . LYS A 1 127 ? -26.270 19.725 23.699 1.00 83.56 127 LYS A C 1
ATOM 1033 O O . LYS A 1 127 ? -26.979 20.520 24.310 1.00 83.56 127 LYS A O 1
ATOM 1038 N N . HIS A 1 128 ? -26.731 18.564 23.238 1.00 84.44 128 HIS A N 1
ATOM 1039 C CA . HIS A 1 128 ? -28.116 18.113 23.415 1.00 84.44 128 HIS A CA 1
ATOM 1040 C C . HIS A 1 128 ? -28.301 17.185 24.627 1.00 84.44 128 HIS A C 1
ATOM 1042 O O . HIS A 1 128 ? -29.385 16.633 24.803 1.00 84.44 128 HIS A O 1
ATOM 1048 N N . GLY A 1 129 ? -27.271 17.000 25.463 1.00 75.31 129 GLY A N 1
ATOM 1049 C CA . GLY A 1 129 ? -27.337 16.120 26.634 1.00 75.31 129 GLY A CA 1
ATOM 1050 C C . GLY A 1 129 ? -27.521 14.638 26.285 1.00 75.31 129 GLY A C 1
ATOM 1051 O O . GLY A 1 129 ? -27.903 13.844 27.146 1.00 75.31 129 GLY A O 1
ATOM 1052 N N . ILE A 1 130 ? -27.261 14.257 25.032 1.00 74.00 130 ILE A N 1
ATOM 1053 C CA . ILE A 1 130 ? -27.323 12.873 24.570 1.00 74.00 130 ILE A CA 1
ATOM 1054 C C . ILE A 1 130 ? -26.039 12.198 25.041 1.00 74.00 130 ILE A C 1
ATOM 1056 O O . ILE A 1 130 ? -24.969 12.395 24.465 1.00 74.00 130 ILE A O 1
ATOM 1060 N N . LYS A 1 131 ? -26.141 11.392 26.101 1.00 69.19 131 LYS A N 1
ATOM 1061 C CA . LYS A 1 131 ? -25.062 10.483 26.491 1.00 69.19 131 LYS A CA 1
ATOM 1062 C C . LYS A 1 131 ? -24.985 9.371 25.451 1.00 69.19 131 LYS A C 1
ATOM 1064 O O . LYS A 1 131 ? -25.800 8.451 25.470 1.00 69.19 131 LYS A O 1
ATOM 1069 N N . LEU A 1 132 ? -24.029 9.480 24.532 1.00 62.62 132 LEU A N 1
ATOM 1070 C CA . LEU A 1 132 ? -23.641 8.344 23.707 1.00 62.62 132 LEU A CA 1
ATOM 1071 C C . LEU A 1 132 ? -23.175 7.221 24.649 1.00 62.62 132 LEU A C 1
ATOM 1073 O O . LEU A 1 132 ? -22.444 7.518 25.599 1.00 62.62 132 LEU A O 1
ATOM 1077 N N . PRO A 1 133 ? -23.604 5.965 24.439 1.00 62.69 133 PRO A N 1
ATOM 1078 C CA . PRO A 1 133 ? -23.046 4.846 25.180 1.00 62.69 133 PRO A CA 1
ATOM 1079 C C . PRO A 1 133 ? -21.537 4.847 24.939 1.00 62.69 133 PRO A C 1
ATOM 1081 O O . PRO A 1 133 ? -21.087 4.749 23.798 1.00 62.69 133 PRO A O 1
ATOM 1084 N N . GLN A 1 134 ? -20.764 5.050 26.002 1.00 62.38 134 GLN A N 1
ATOM 1085 C CA . GLN A 1 134 ? -19.324 4.868 25.925 1.00 62.38 134 GLN A CA 1
ATOM 1086 C C . GLN A 1 134 ? -19.081 3.374 25.749 1.00 62.38 134 GLN A C 1
ATOM 1088 O O . GLN A 1 134 ? -19.721 2.564 26.426 1.00 62.38 134 GLN A O 1
ATOM 1093 N N . GLU A 1 135 ? -18.206 3.003 24.813 1.00 65.31 135 GLU A N 1
ATOM 1094 C CA . GLU A 1 135 ? -17.687 1.644 24.839 1.00 65.31 135 GLU A CA 1
ATOM 1095 C C . GLU A 1 135 ? -17.063 1.426 26.218 1.00 65.31 135 GLU A C 1
ATOM 1097 O O . GLU A 1 135 ? -16.264 2.268 26.644 1.00 65.31 135 GLU A O 1
ATOM 1102 N N . PRO A 1 136 ? -17.442 0.350 26.929 1.00 71.00 136 PRO A N 1
ATOM 1103 C CA . PRO A 1 136 ? -16.870 0.082 28.229 1.00 71.00 136 PRO A CA 1
ATOM 1104 C C . PRO A 1 136 ? -15.360 -0.045 28.067 1.00 71.00 136 PRO A C 1
ATOM 1106 O O . PRO A 1 136 ? -14.863 -0.682 27.126 1.00 71.00 136 PRO A O 1
ATOM 1109 N N . THR A 1 137 ? -14.644 0.606 28.971 1.00 80.12 137 THR A N 1
ATOM 1110 C CA . THR A 1 137 ? -13.192 0.509 29.060 1.00 80.12 137 THR A CA 1
ATOM 1111 C C . THR A 1 137 ? -12.784 -0.954 29.210 1.00 80.12 137 THR A C 1
ATOM 1113 O O . THR A 1 137 ? -13.573 -1.806 29.623 1.00 80.12 137 THR A O 1
ATOM 1116 N N . LYS A 1 138 ? -11.538 -1.271 28.857 1.00 77.56 138 LYS A N 1
ATOM 1117 C CA . LYS A 1 138 ? -11.000 -2.624 29.025 1.00 77.56 138 LYS A CA 1
ATOM 1118 C C . LYS A 1 138 ? -11.173 -3.130 30.464 1.00 77.56 138 LYS A C 1
ATOM 1120 O O . LYS A 1 138 ? -11.600 -4.264 30.646 1.00 77.56 138 LYS A O 1
ATOM 1125 N N . ASP A 1 139 ? -10.964 -2.262 31.451 1.00 78.50 139 ASP A N 1
ATOM 1126 C CA . ASP A 1 139 ? -11.170 -2.571 32.870 1.00 78.50 139 ASP A CA 1
ATOM 1127 C C . ASP A 1 139 ? -12.643 -2.842 33.203 1.00 78.50 139 ASP A C 1
ATOM 1129 O O . ASP A 1 139 ? -12.946 -3.795 33.914 1.00 78.50 139 ASP A O 1
ATOM 1133 N N . GLU A 1 140 ? -13.582 -2.069 32.649 1.00 82.62 140 GLU A N 1
ATOM 1134 C CA . GLU A 1 140 ? -15.022 -2.313 32.821 1.00 82.62 140 GLU A CA 1
ATOM 1135 C C . GLU A 1 140 ? -15.472 -3.614 32.140 1.00 82.62 140 GLU A C 1
ATOM 1137 O O . GLU A 1 140 ? -16.297 -4.344 32.689 1.00 82.62 140 GLU A O 1
ATOM 1142 N N . LYS A 1 141 ? -14.909 -3.938 30.967 1.00 84.12 141 LYS A N 1
ATOM 1143 C CA . LYS A 1 141 ? -15.142 -5.212 30.268 1.00 84.12 141 LYS A CA 1
ATOM 1144 C C . LYS A 1 141 ? -14.584 -6.391 31.067 1.00 84.12 141 LYS A C 1
ATOM 1146 O O . LYS A 1 141 ? -15.271 -7.399 31.209 1.00 84.12 141 LYS A O 1
ATOM 1151 N N . LEU A 1 142 ? -13.374 -6.264 31.612 1.00 84.75 142 LEU A N 1
ATOM 1152 C CA . LEU A 1 142 ? -12.759 -7.282 32.466 1.00 84.75 142 LEU A CA 1
ATOM 1153 C C . LEU A 1 142 ? -13.558 -7.480 33.749 1.00 84.75 142 LEU A C 1
ATOM 1155 O O . LEU A 1 142 ? -13.873 -8.615 34.095 1.00 84.75 142 LEU A O 1
ATOM 1159 N N . GLN A 1 143 ? -13.945 -6.395 34.420 1.00 85.81 143 GLN A N 1
ATOM 1160 C CA . GLN A 1 143 ? -14.746 -6.467 35.635 1.00 85.81 143 GLN A CA 1
ATOM 1161 C C . GLN A 1 143 ? -16.092 -7.153 35.374 1.00 85.81 143 GLN A C 1
ATOM 1163 O O . GLN A 1 143 ? -16.456 -8.057 36.118 1.00 85.81 143 GLN A O 1
ATOM 1168 N N . ALA A 1 144 ? -16.780 -6.813 34.280 1.00 86.12 144 ALA A N 1
ATOM 1169 C CA . ALA A 1 144 ? -18.028 -7.471 33.898 1.00 86.12 144 ALA A CA 1
ATOM 1170 C C . ALA A 1 144 ? -17.847 -8.978 33.632 1.00 86.12 144 ALA A C 1
ATOM 1172 O O . ALA A 1 144 ? -18.683 -9.780 34.047 1.00 86.12 144 ALA A O 1
ATOM 1173 N N . LEU A 1 145 ? -16.744 -9.380 32.991 1.00 88.25 145 LEU A N 1
ATOM 1174 C CA . LEU A 1 145 ? -16.420 -10.792 32.768 1.00 88.25 145 LEU A CA 1
ATOM 1175 C C . LEU A 1 145 ? -16.085 -11.519 34.078 1.00 88.25 145 LEU A C 1
ATOM 1177 O O . LEU A 1 145 ? -16.500 -12.663 34.260 1.00 88.25 145 LEU A O 1
ATOM 1181 N N . TYR A 1 146 ? -15.369 -10.877 35.005 1.00 86.88 146 TYR A N 1
ATOM 1182 C CA . TYR A 1 146 ? -15.102 -11.433 36.334 1.00 86.88 146 TYR A CA 1
ATOM 1183 C C . TYR A 1 146 ? -16.389 -11.576 37.158 1.00 86.88 146 TYR A C 1
ATOM 1185 O O . TYR A 1 146 ? -16.591 -12.618 37.785 1.00 86.88 146 TYR A O 1
ATOM 1193 N N . ASP A 1 147 ? -17.286 -10.593 37.103 1.00 88.19 147 ASP A N 1
ATOM 1194 C CA . ASP A 1 147 ? -18.592 -10.651 37.760 1.00 88.19 147 ASP A CA 1
ATOM 1195 C C . ASP A 1 147 ? -19.435 -11.798 37.168 1.00 88.19 147 ASP A C 1
ATOM 1197 O O . ASP A 1 147 ? -19.919 -12.662 37.904 1.00 88.19 147 ASP A O 1
ATOM 1201 N N . GLU A 1 148 ? -19.495 -11.927 35.839 1.00 86.50 148 GLU A N 1
ATOM 1202 C CA . GLU A 1 148 ? -20.202 -13.024 35.167 1.00 86.50 148 GLU A CA 1
ATOM 1203 C C . GLU A 1 148 ? -19.589 -14.404 35.482 1.00 86.50 148 GLU A C 1
ATOM 1205 O O . GLU A 1 148 ? -20.307 -15.400 35.635 1.00 86.50 148 GLU A O 1
ATOM 1210 N N . LEU A 1 149 ? -18.264 -14.474 35.661 1.00 87.38 149 LEU A N 1
ATOM 1211 C CA . LEU A 1 149 ? -17.555 -15.678 36.103 1.00 87.38 149 LEU A CA 1
ATOM 1212 C C . LEU A 1 149 ? -17.957 -16.084 37.529 1.00 87.38 149 LEU A C 1
ATOM 1214 O O . LEU A 1 149 ? -18.042 -17.279 37.829 1.00 87.38 149 LEU A O 1
ATOM 1218 N N . THR A 1 150 ? -18.193 -15.109 38.414 1.00 83.69 150 THR A N 1
ATOM 1219 C CA . THR A 1 150 ? -18.640 -15.377 39.790 1.00 83.69 150 THR A CA 1
ATOM 1220 C C . THR A 1 150 ? -20.091 -15.844 39.866 1.00 83.69 150 THR A C 1
ATOM 1222 O O . THR A 1 150 ? -20.424 -16.630 40.761 1.00 83.69 150 THR A O 1
ATOM 1225 N N . GLU A 1 151 ? -20.931 -15.433 38.915 1.00 84.69 151 GLU A N 1
ATOM 1226 C CA . GLU A 1 151 ? -22.330 -15.854 38.805 1.00 84.69 151 GLU A CA 1
ATOM 1227 C C . GLU A 1 151 ? -22.489 -17.208 38.087 1.00 84.69 151 GLU A C 1
ATOM 1229 O O . GLU A 1 151 ? -23.354 -18.008 38.449 1.00 84.69 151 GLU A O 1
ATOM 1234 N N . CYS A 1 152 ? -21.606 -17.542 37.140 1.00 80.56 152 CYS A N 1
ATOM 1235 C CA . CYS A 1 152 ? -21.624 -18.806 36.389 1.00 80.56 152 CYS A CA 1
ATOM 1236 C C . CYS A 1 152 ? -20.928 -19.968 37.124 1.00 80.56 152 CYS A C 1
ATOM 1238 O O . CYS A 1 152 ? -19.980 -20.576 36.618 1.00 80.56 152 CYS A O 1
ATOM 1240 N N . LYS A 1 153 ? -21.399 -20.310 38.330 1.00 73.56 153 LYS A N 1
ATOM 1241 C CA . LYS A 1 153 ? -20.800 -21.394 39.138 1.00 73.56 153 LYS A CA 1
ATOM 1242 C C . LYS A 1 153 ? -21.026 -22.794 38.558 1.00 73.56 153 LYS A C 1
ATOM 1244 O O . LYS A 1 153 ? -20.131 -23.634 38.670 1.00 73.56 153 LYS A O 1
ATOM 1249 N N . ASP A 1 154 ? -22.167 -23.015 37.907 1.00 79.75 154 ASP A N 1
ATOM 1250 C CA . ASP A 1 154 ? -22.624 -24.354 37.504 1.00 79.75 154 ASP A CA 1
ATOM 1251 C C . ASP A 1 154 ? -22.472 -24.647 36.000 1.00 79.75 154 ASP A C 1
ATOM 1253 O O . ASP A 1 154 ? -22.514 -25.807 35.586 1.00 79.75 154 ASP A O 1
ATOM 1257 N N . ASP A 1 155 ? -22.226 -23.625 35.175 1.00 84.56 155 ASP A N 1
ATOM 1258 C CA . ASP A 1 155 ? -22.059 -23.770 33.726 1.00 84.56 155 ASP A CA 1
ATOM 1259 C C . ASP A 1 155 ? -20.572 -23.783 33.336 1.00 84.56 155 ASP A C 1
ATOM 1261 O O . ASP A 1 155 ? -19.916 -22.748 33.183 1.00 84.56 155 ASP A O 1
ATOM 1265 N N . LYS A 1 156 ? -20.022 -24.993 33.181 1.00 82.50 156 LYS A N 1
ATOM 1266 C CA . LYS A 1 156 ? -18.611 -25.200 32.816 1.00 82.50 156 LYS A CA 1
ATOM 1267 C C . LYS A 1 156 ? -18.256 -24.684 31.424 1.00 82.50 156 LYS A C 1
ATOM 1269 O O . LYS A 1 156 ? -17.111 -24.275 31.233 1.00 82.50 156 LYS A O 1
ATOM 1274 N N . GLU A 1 157 ? -19.174 -24.740 30.462 1.00 85.62 157 GLU A N 1
ATOM 1275 C CA . GLU A 1 157 ? -18.888 -24.278 29.100 1.00 85.62 157 GLU A CA 1
ATOM 1276 C C . GLU A 1 157 ? -18.856 -22.757 29.059 1.00 85.62 157 GLU A C 1
ATOM 1278 O O . GLU A 1 157 ? -17.875 -22.175 28.591 1.00 85.62 157 GLU A O 1
ATOM 1283 N N . LYS A 1 158 ? -19.854 -22.116 29.672 1.00 83.75 158 LYS A N 1
ATOM 1284 C CA . LYS A 1 158 ? -19.906 -20.661 29.784 1.00 83.75 158 LYS A CA 1
ATOM 1285 C C . LYS A 1 158 ? -18.708 -20.104 30.557 1.00 83.75 158 LYS A C 1
ATOM 1287 O O . LYS A 1 158 ? -18.080 -19.143 30.123 1.00 83.75 158 LYS A O 1
ATOM 1292 N N . ARG A 1 159 ? -18.297 -20.769 31.640 1.00 84.56 159 ARG A N 1
ATOM 1293 C CA . ARG A 1 159 ? -17.105 -20.392 32.417 1.00 84.56 159 ARG A CA 1
ATOM 1294 C C . ARG A 1 159 ? -15.810 -20.461 31.601 1.00 84.56 159 ARG A C 1
ATOM 1296 O O . ARG A 1 159 ? -14.933 -19.616 31.762 1.00 84.56 159 ARG A O 1
ATOM 1303 N N . LYS A 1 160 ? -15.673 -21.468 30.735 1.00 86.75 160 LYS A N 1
ATOM 1304 C CA . LYS A 1 160 ? -14.498 -21.627 29.867 1.00 86.75 160 LYS A CA 1
ATOM 1305 C C . LYS A 1 160 ? -14.439 -20.534 28.797 1.00 86.75 160 LYS A C 1
ATOM 1307 O O . LYS A 1 160 ? -13.352 -20.049 28.496 1.00 86.75 160 LYS A O 1
ATOM 1312 N N . GLU A 1 161 ? -15.590 -20.143 28.260 1.00 86.69 161 GLU A N 1
ATOM 1313 C CA . GLU A 1 161 ? -15.692 -19.069 27.272 1.00 86.69 161 GLU A CA 1
ATOM 1314 C C . GLU A 1 161 ? -15.353 -17.701 27.881 1.00 86.69 161 GLU A C 1
ATOM 1316 O O . GLU A 1 161 ? -14.533 -16.972 27.327 1.00 86.69 161 GLU A O 1
ATOM 1321 N N . ILE A 1 162 ? -15.867 -17.401 29.078 1.00 86.75 162 ILE A N 1
ATOM 1322 C CA . ILE A 1 162 ? -15.540 -16.166 29.812 1.00 86.75 162 ILE A CA 1
ATOM 1323 C C . ILE A 1 162 ? -14.032 -16.077 30.097 1.00 86.75 162 ILE A C 1
ATOM 1325 O O . ILE A 1 162 ? -13.409 -15.056 29.822 1.00 86.75 162 ILE A O 1
ATOM 1329 N N . LEU A 1 163 ? -13.405 -17.163 30.570 1.00 86.12 163 LEU A N 1
ATOM 1330 C CA . LEU A 1 163 ? -11.954 -17.196 30.816 1.00 86.12 163 LEU A CA 1
ATOM 1331 C C . LEU A 1 163 ? -11.129 -16.960 29.546 1.00 86.12 163 LEU A C 1
ATOM 1333 O O . LEU A 1 163 ? -10.071 -16.334 29.603 1.00 86.12 163 LEU A O 1
ATOM 1337 N N . LYS A 1 164 ? -11.601 -17.449 28.396 1.00 88.06 164 LYS A N 1
ATOM 1338 C CA . LYS A 1 164 ? -10.947 -17.216 27.108 1.00 88.06 164 LYS A CA 1
ATOM 1339 C C . LYS A 1 164 ? -11.023 -15.740 26.714 1.00 88.06 164 LYS A C 1
ATOM 1341 O O . LYS A 1 164 ? -10.015 -15.195 26.282 1.00 88.06 164 LYS A O 1
ATOM 1346 N N . GLN A 1 165 ? -12.173 -15.097 26.914 1.00 85.25 165 GLN A N 1
ATOM 1347 C CA . GLN A 1 165 ? -12.351 -13.667 26.643 1.00 85.25 165 GLN A CA 1
ATOM 1348 C C . GLN A 1 165 ? -11.501 -12.790 27.572 1.00 85.25 165 GLN A C 1
ATOM 1350 O O . GLN A 1 165 ? -10.853 -11.867 27.088 1.00 85.25 165 GLN A O 1
ATOM 1355 N N . ILE A 1 166 ? -11.423 -13.127 28.866 1.00 87.25 166 ILE A N 1
ATOM 1356 C CA . ILE A 1 166 ? -10.518 -12.468 29.826 1.00 87.25 166 ILE A CA 1
ATOM 1357 C C . ILE A 1 166 ? -9.067 -12.595 29.355 1.00 87.25 166 ILE A C 1
ATOM 1359 O O . ILE A 1 166 ? -8.367 -11.596 29.250 1.00 87.25 166 ILE A O 1
ATOM 1363 N N . THR A 1 167 ? -8.637 -13.808 28.994 1.00 85.19 167 THR A N 1
ATOM 1364 C CA . THR A 1 167 ? -7.260 -14.054 28.535 1.00 85.19 167 THR A CA 1
ATOM 1365 C C . THR A 1 167 ? -6.946 -13.270 27.261 1.00 85.19 167 THR A C 1
ATOM 1367 O O . THR A 1 167 ? -5.882 -12.675 27.155 1.00 85.19 167 THR A O 1
ATOM 1370 N N . SER A 1 168 ? -7.863 -13.242 26.291 1.00 84.12 168 SER A N 1
ATOM 1371 C CA . SER A 1 168 ? -7.692 -12.449 25.070 1.00 84.12 168 SER A CA 1
ATOM 1372 C C . SER A 1 168 ? -7.566 -10.955 25.368 1.00 84.12 168 SER A C 1
ATOM 1374 O O . SER A 1 168 ? -6.689 -10.313 24.802 1.00 84.12 168 SER A O 1
ATOM 1376 N N . LEU A 1 169 ? -8.379 -10.423 26.286 1.00 80.94 169 LEU A N 1
ATOM 1377 C CA . LEU A 1 169 ? -8.303 -9.021 26.697 1.00 80.94 169 LEU A CA 1
ATOM 1378 C C . LEU A 1 169 ? -7.004 -8.711 27.449 1.00 80.94 169 LEU A C 1
ATOM 1380 O O . LEU A 1 169 ? -6.390 -7.691 27.174 1.00 80.94 169 LEU A O 1
ATOM 1384 N N . GLU A 1 170 ? -6.548 -9.565 28.365 1.00 77.94 170 GLU A N 1
ATOM 1385 C CA . GLU A 1 170 ? -5.315 -9.347 29.141 1.00 77.94 170 GLU A CA 1
ATOM 1386 C C . GLU A 1 170 ? -4.034 -9.488 28.294 1.00 77.94 170 GLU A C 1
ATOM 1388 O O . GLU A 1 170 ? -3.038 -8.819 28.564 1.00 77.94 170 GLU A O 1
ATOM 1393 N N . VAL A 1 171 ? -4.041 -10.320 27.245 1.00 72.38 171 VAL A N 1
ATOM 1394 C CA . VAL A 1 171 ? -2.881 -10.502 26.349 1.00 72.38 171 VAL A CA 1
ATOM 1395 C C . VAL A 1 171 ? -2.643 -9.287 25.445 1.00 72.38 171 VAL A C 1
ATOM 1397 O O . VAL A 1 171 ? -1.487 -8.997 25.150 1.00 72.38 171 VAL A O 1
ATOM 1400 N N . GLU A 1 172 ? -3.682 -8.522 25.095 1.00 57.22 172 GLU A N 1
ATOM 1401 C CA . GLU A 1 172 ? -3.549 -7.259 24.343 1.00 57.22 172 GLU A CA 1
ATOM 1402 C C . GLU A 1 172 ? -2.718 -6.172 25.073 1.00 57.22 172 GLU A C 1
ATOM 1404 O O . GLU A 1 172 ? -2.401 -5.167 24.453 1.00 57.22 172 GLU A O 1
ATOM 1409 N N . ASP A 1 173 ? -2.338 -6.340 26.355 1.00 48.22 173 ASP A N 1
ATOM 1410 C CA . ASP A 1 173 ? -1.416 -5.418 27.067 1.00 48.22 173 ASP A CA 1
ATOM 1411 C C . ASP A 1 173 ? 0.078 -5.773 26.927 1.00 48.22 173 ASP A C 1
ATOM 1413 O O . ASP A 1 173 ? 0.927 -5.022 27.409 1.00 48.22 173 ASP A O 1
ATOM 1417 N N . ASN A 1 174 ? 0.426 -6.922 26.334 1.00 42.59 174 ASN A N 1
ATOM 1418 C CA . ASN A 1 174 ? 1.816 -7.403 26.260 1.00 42.59 174 ASN A CA 1
ATOM 1419 C C . ASN A 1 174 ? 2.451 -7.318 24.855 1.00 42.59 174 ASN A C 1
ATOM 1421 O O . ASN A 1 174 ? 3.545 -7.857 24.666 1.00 42.59 174 ASN A O 1
ATOM 1425 N N . GLU A 1 175 ? 1.805 -6.646 23.896 1.00 36.44 175 GLU A N 1
ATOM 1426 C CA . GLU A 1 175 ? 2.348 -6.303 22.565 1.00 36.44 175 GLU A CA 1
ATOM 1427 C C . GLU A 1 175 ? 2.438 -4.782 22.379 1.00 36.44 175 GLU A C 1
ATOM 1429 O O . GLU A 1 175 ? 3.430 -4.337 21.754 1.00 36.44 175 GLU A O 1
#

Foldseek 3Di:
DPLLAAEPCLQDPDQDWDDDPNDTDTDDPDCPPRDKDFDDDDPVLVVVLVVQPDVPDDPLRSCLVNSVSGISYDHPDDSVSSVVCVVPPDPVRVVSVVVSVVSVVVVVVVVVVVVVVVVVVVVVCVVVVNPDPDDDDLVRLLVVLVVVLVVPPPDPVSNVVSVVVNVVSVVVVVD

Secondary structure (DSSP, 8-state):
----PEEGGGGS---EEEEETTEEEEE----TT----BPP--HHHHHHHHHH--TT--HHHHHHHHHHHHBSEE--S-HHHHHHHHHS--HHHHHHHHHHHHHHHHHHHHHHHHHHHHHHHHHHHHHTT--PPPPPPHHHHHHHHHHHHHH-SS-HHHHHHHHHHHHHHHHTT--

Sequence (175 aa):
MENNKIKISMFRPVLKLRFIDGIFNRISETLEGKEVEFYRIGQDVIDKVKNIKAENMSNEEFLYNMIPNISNIEMDIDLKEFSKMVKVPTSEFAQLINNVMDILVDVLRSGQEIINLEQKMKAITEKHGIKLPQEPTKDEKLQALYDELTECKDDKEKRKEILKQITSLEVEDNE